Protein AF-V9F5C5-F1 (afdb_monomer_lite)

Foldseek 3Di:
DDWDAAQQQLLVVPPPDDGDTDPDFDPVLADVQQTHDFDQDQDPPGNDGSVCCCCPVCVSVVNPPPVRVVSRDRDGDDDPPPPDDDDPVRVVVVVVVVVVVVVVVVVVVVVVPD

pLDDT: mean 79.67, std 11.21, range [42.25, 92.88]

Organism: NCBI:txid1317065

Secondary structure (DSSP, 8-state):
---EE-HHHHHTTTT-S-PPEES-EEEEEEETTEEEE---PBPTTSS-BHHHHHHHTTGGGTT--HHHHTT---PBPPPPTT-PPPPHHHHHHHHHHHHHHHHHHHHHHHTT--

Structure (mmCIF, N/CA/C/O backbone):
data_AF-V9F5C5-F1
#
_entry.id   AF-V9F5C5-F1
#
loop_
_atom_site.group_PDB
_atom_site.id
_atom_site.type_symbol
_atom_site.label_atom_id
_atom_site.label_alt_id
_atom_site.label_comp_id
_atom_site.label_asym_id
_atom_site.label_entity_id
_atom_site.label_seq_id
_atom_site.pdbx_PDB_ins_code
_atom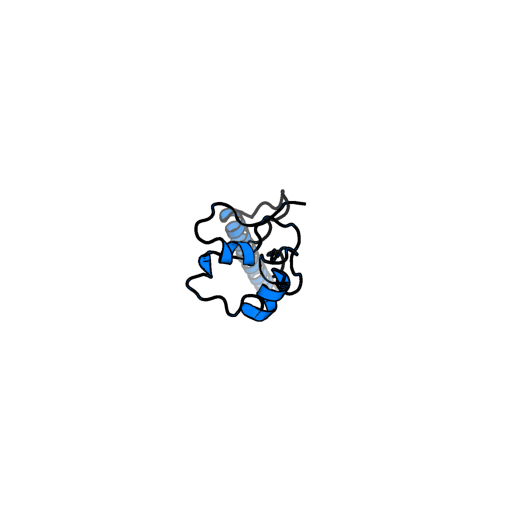_site.Cartn_x
_atom_site.Cartn_y
_atom_site.Cartn_z
_atom_site.occupancy
_atom_site.B_iso_or_equiv
_atom_site.auth_seq_id
_atom_site.auth_comp_id
_atom_site.auth_asym_id
_atom_site.auth_atom_id
_atom_site.pdbx_PDB_model_num
ATOM 1 N N . ARG A 1 1 ? 14.539 -6.227 10.323 1.00 70.06 1 ARG A N 1
ATOM 2 C CA . ARG A 1 1 ? 13.623 -5.885 9.196 1.00 70.06 1 ARG A CA 1
ATOM 3 C C . ARG A 1 1 ? 13.256 -4.401 9.284 1.00 70.06 1 ARG A C 1
ATOM 5 O O . ARG A 1 1 ? 12.873 -3.964 10.359 1.00 70.06 1 ARG A O 1
ATOM 12 N N . ARG A 1 2 ? 13.426 -3.590 8.225 1.00 81.94 2 ARG A N 1
ATOM 13 C CA . ARG A 1 2 ? 13.123 -2.144 8.310 1.00 81.94 2 ARG A CA 1
ATOM 14 C C . ARG A 1 2 ? 11.605 -1.906 8.319 1.00 81.94 2 ARG A C 1
ATOM 16 O O . ARG A 1 2 ? 10.914 -2.457 7.470 1.00 81.94 2 ARG A O 1
ATOM 23 N N . GLN A 1 3 ? 11.122 -1.048 9.215 1.00 88.31 3 GLN A N 1
ATOM 24 C CA . GLN A 1 3 ? 9.718 -0.621 9.259 1.00 88.31 3 GLN A CA 1
ATOM 25 C C . GLN A 1 3 ? 9.408 0.381 8.132 1.00 88.31 3 GLN A C 1
ATOM 27 O O . GLN A 1 3 ? 10.291 1.130 7.685 1.00 88.31 3 GLN A O 1
ATOM 32 N N . ARG A 1 4 ? 8.162 0.392 7.654 1.00 90.06 4 ARG A N 1
ATOM 33 C CA . ARG A 1 4 ? 7.645 1.302 6.620 1.00 90.06 4 ARG A CA 1
ATOM 34 C C . ARG A 1 4 ? 6.232 1.752 6.960 1.00 90.06 4 ARG A C 1
ATOM 36 O O . ARG A 1 4 ? 5.526 1.082 7.702 1.00 90.06 4 ARG A O 1
ATOM 43 N N . SER A 1 5 ? 5.819 2.878 6.394 1.00 90.75 5 SER A N 1
ATOM 44 C CA . SER A 1 5 ? 4.517 3.463 6.692 1.00 90.75 5 SER A CA 1
ATOM 45 C C . SER A 1 5 ? 3.406 2.636 6.059 1.00 90.75 5 SER A C 1
ATOM 47 O O . SER A 1 5 ? 3.443 2.387 4.850 1.00 90.75 5 SER A O 1
ATOM 49 N N . CYS A 1 6 ? 2.403 2.276 6.854 1.00 91.44 6 CYS A N 1
ATOM 50 C CA . CYS A 1 6 ? 1.181 1.655 6.359 1.00 91.44 6 CYS A CA 1
ATOM 51 C C . CYS A 1 6 ? 0.490 2.585 5.350 1.00 91.44 6 CYS A C 1
ATOM 53 O O . CYS A 1 6 ? 0.366 3.789 5.606 1.00 91.44 6 CYS A O 1
ATOM 55 N N . LYS A 1 7 ? 0.044 2.048 4.209 1.00 90.62 7 LYS A N 1
ATOM 56 C CA . LYS A 1 7 ? -0.630 2.837 3.166 1.00 90.62 7 LYS A CA 1
ATOM 57 C C . LYS A 1 7 ? -1.941 3.433 3.653 1.00 90.62 7 LYS A C 1
ATOM 59 O O . LYS A 1 7 ? -2.093 4.651 3.623 1.00 90.62 7 LYS A O 1
ATOM 64 N N . VAL A 1 8 ? -2.805 2.600 4.219 1.00 90.19 8 VAL A N 1
ATOM 65 C CA . VAL A 1 8 ? -4.089 3.016 4.792 1.00 90.19 8 VAL A CA 1
ATOM 66 C C . VAL A 1 8 ? -3.889 4.054 5.898 1.00 90.19 8 VAL A C 1
ATOM 68 O O . VAL A 1 8 ? -4.447 5.144 5.828 1.00 90.19 8 VAL A O 1
ATOM 71 N N . CYS A 1 9 ? -2.998 3.818 6.867 1.00 89.75 9 CYS A N 1
ATOM 72 C CA . CYS A 1 9 ? -2.740 4.820 7.911 1.00 89.75 9 CYS A CA 1
ATOM 73 C C . CYS A 1 9 ? -2.129 6.123 7.374 1.00 89.75 9 CYS A C 1
ATOM 75 O O . CYS A 1 9 ? -2.208 7.146 8.046 1.00 89.75 9 CYS A O 1
ATOM 77 N N . SER A 1 10 ? -1.477 6.099 6.209 1.00 88.19 10 SER A N 1
ATOM 78 C CA . SER A 1 10 ? -0.959 7.311 5.562 1.00 88.19 10 SER A CA 1
ATOM 79 C C . SER A 1 10 ? -2.061 8.099 4.851 1.00 88.19 10 SER A C 1
ATOM 81 O O . SER A 1 10 ? -1.980 9.325 4.797 1.00 88.19 10 SER A O 1
ATOM 83 N N . LEU A 1 11 ? -3.103 7.421 4.359 1.00 86.50 11 LEU A N 1
ATOM 84 C CA . LEU A 1 11 ? -4.306 8.049 3.806 1.00 86.50 11 LEU A CA 1
ATOM 85 C C . LEU A 1 11 ? -5.137 8.713 4.908 1.00 86.50 11 LEU A C 1
ATOM 87 O O . LEU A 1 11 ? -5.391 9.913 4.845 1.00 86.50 11 LEU A O 1
ATOM 91 N N . TYR A 1 12 ? -5.445 7.961 5.967 1.00 82.88 12 TYR A N 1
ATOM 92 C CA . TYR A 1 12 ? -6.284 8.403 7.090 1.00 82.88 12 TYR A CA 1
ATOM 93 C C . TYR A 1 12 ? -5.563 9.288 8.121 1.00 82.88 12 TYR A C 1
ATOM 95 O O . TYR A 1 12 ? -6.148 9.670 9.130 1.00 82.88 12 TYR A O 1
ATOM 103 N N . ARG A 1 13 ? -4.286 9.623 7.901 1.00 82.50 13 ARG A N 1
ATOM 104 C CA . ARG A 1 13 ? -3.451 10.368 8.863 1.00 82.50 13 ARG A CA 1
ATOM 105 C C . ARG A 1 13 ? -3.952 11.790 9.139 1.00 82.50 13 ARG A C 1
ATOM 107 O O . ARG A 1 13 ? -3.587 12.348 10.170 1.00 82.50 13 ARG A O 1
ATOM 114 N N . GLY A 1 14 ? -4.717 12.384 8.217 1.00 78.06 14 GLY A N 1
ATOM 115 C CA . GLY A 1 14 ? -5.137 13.787 8.291 1.00 78.06 14 GLY A CA 1
ATOM 116 C C . GLY A 1 14 ? -3.955 14.720 8.592 1.00 78.06 14 GLY A C 1
ATOM 117 O O . GLY A 1 14 ? -2.883 14.584 7.994 1.00 78.06 14 GLY A O 1
ATOM 118 N N . GLU A 1 15 ? -4.139 15.603 9.576 1.00 75.50 15 GLU A N 1
ATOM 119 C CA . GLU A 1 15 ? -3.131 16.551 10.081 1.00 75.50 15 GLU A CA 1
ATOM 120 C C . GLU A 1 15 ? -2.120 15.959 11.071 1.00 75.50 15 GLU A C 1
ATOM 122 O O . GLU A 1 15 ? -1.149 16.628 11.436 1.00 75.50 15 GLU A O 1
ATOM 127 N N . GLN A 1 16 ? -2.301 14.713 11.528 1.00 76.06 16 GLN A N 1
ATOM 128 C CA . GLN A 1 16 ? -1.352 14.127 12.480 1.00 76.06 16 GLN A CA 1
ATOM 129 C C . GLN A 1 16 ? 0.059 14.104 11.891 1.00 76.06 16 GLN A C 1
ATOM 131 O O . GLN A 1 16 ? 0.205 14.197 10.689 1.00 76.06 16 GLN A O 1
ATOM 136 N N . LYS A 1 17 ? 1.133 13.978 12.683 1.00 71.94 17 LYS A N 1
ATOM 137 C CA . LYS A 1 17 ? 2.515 14.020 12.146 1.00 71.94 17 LYS A CA 1
ATOM 138 C C . LYS A 1 17 ? 3.113 12.661 11.780 1.00 71.94 17 LYS A C 1
ATOM 140 O O . LYS A 1 17 ? 4.084 12.625 11.023 1.00 71.94 17 LYS A O 1
ATOM 145 N N . LYS A 1 18 ? 2.554 11.522 12.204 1.00 78.44 18 LYS A N 1
ATOM 146 C CA . LYS A 1 18 ? 3.126 10.192 11.890 1.00 78.44 18 LYS A CA 1
ATOM 147 C C . LYS A 1 18 ? 2.050 9.160 11.545 1.00 78.44 18 LYS A C 1
ATOM 149 O O . LYS A 1 18 ? 1.051 9.073 12.242 1.00 78.44 18 LYS A O 1
ATOM 154 N N . SER A 1 19 ? 2.242 8.420 10.452 1.00 85.56 19 SER A N 1
ATOM 155 C CA . SER A 1 19 ? 1.450 7.220 10.160 1.00 85.56 19 SER A CA 1
ATOM 156 C C . SER A 1 19 ? 2.026 6.019 10.905 1.00 85.56 19 SER A C 1
ATOM 158 O O . SER A 1 19 ? 3.184 6.028 11.334 1.00 85.56 19 SER A O 1
ATOM 160 N N . TYR A 1 20 ? 1.212 4.977 11.065 1.00 88.88 20 TYR A N 1
ATOM 161 C CA . TYR A 1 20 ? 1.658 3.736 11.683 1.00 88.88 20 TYR A CA 1
ATOM 162 C C . TYR A 1 20 ? 2.757 3.072 10.847 1.00 88.88 20 TYR A C 1
ATOM 164 O O . TYR A 1 20 ? 2.652 2.970 9.622 1.00 88.88 20 TYR A O 1
ATOM 172 N N . GLN A 1 21 ? 3.800 2.605 11.526 1.00 91.38 21 GLN A N 1
ATOM 173 C CA . GLN A 1 21 ? 4.945 1.932 10.925 1.00 91.38 21 GLN A CA 1
ATOM 174 C C . GLN A 1 21 ? 4.783 0.419 11.101 1.00 91.38 21 GLN A C 1
ATOM 176 O O . GLN A 1 21 ? 4.530 -0.054 12.202 1.00 91.38 21 GLN A O 1
ATOM 181 N N . THR A 1 22 ? 4.919 -0.334 10.015 1.00 92.19 22 THR A N 1
ATOM 182 C CA . THR A 1 22 ? 4.726 -1.786 9.963 1.00 92.19 22 THR A CA 1
ATOM 183 C C . THR A 1 22 ? 5.853 -2.457 9.183 1.00 92.19 22 THR A C 1
ATOM 185 O O . THR A 1 22 ? 6.496 -1.845 8.323 1.00 92.19 22 THR A O 1
ATOM 188 N N . THR A 1 23 ? 6.085 -3.739 9.465 1.00 92.25 23 THR A N 1
ATOM 189 C CA . THR A 1 23 ? 6.881 -4.600 8.583 1.00 92.25 23 THR A CA 1
ATOM 190 C C . THR A 1 23 ? 6.024 -5.487 7.694 1.00 92.25 23 THR A C 1
ATOM 192 O O . THR A 1 23 ? 6.535 -5.974 6.690 1.00 92.25 23 THR A O 1
ATOM 195 N N . TYR A 1 24 ? 4.750 -5.685 8.039 1.00 92.31 24 TYR A N 1
ATOM 196 C CA . TYR A 1 24 ? 3.806 -6.483 7.265 1.00 92.31 24 TYR A CA 1
ATOM 197 C C . TYR A 1 24 ? 3.500 -5.810 5.924 1.00 92.31 24 TYR A C 1
ATOM 199 O O . TYR A 1 24 ? 3.427 -4.581 5.828 1.00 92.31 24 TYR A O 1
ATOM 207 N N . TYR A 1 25 ? 3.376 -6.628 4.885 1.00 92.31 25 TYR A N 1
ATOM 208 C CA . TYR A 1 25 ? 3.035 -6.203 3.536 1.00 92.31 25 TYR A CA 1
ATOM 209 C C . TYR A 1 25 ? 2.113 -7.243 2.896 1.00 92.31 25 TYR A C 1
ATOM 211 O O . TYR A 1 25 ? 2.149 -8.403 3.297 1.00 92.31 25 TYR A O 1
ATOM 219 N N . CYS A 1 26 ? 1.290 -6.818 1.942 1.00 91.06 26 CYS A N 1
ATOM 220 C CA . CYS A 1 26 ? 0.484 -7.712 1.112 1.00 91.06 26 CYS A CA 1
ATOM 221 C C . CYS A 1 26 ? 1.321 -8.167 -0.085 1.00 91.06 26 CYS A C 1
ATOM 223 O O . CYS A 1 26 ? 1.896 -7.319 -0.773 1.00 91.06 26 CYS A O 1
ATOM 225 N N . GLU A 1 27 ? 1.428 -9.474 -0.311 1.00 90.19 27 GLU A N 1
ATOM 226 C CA . GLU A 1 27 ? 2.227 -10.027 -1.411 1.00 90.19 27 GLU A CA 1
ATOM 227 C C . GLU A 1 27 ? 1.538 -9.789 -2.758 1.00 90.19 27 GLU A C 1
ATOM 229 O O . GLU A 1 27 ? 2.186 -9.291 -3.675 1.00 90.19 27 GLU A O 1
ATOM 234 N N . ASP A 1 28 ? 0.218 -9.971 -2.819 1.00 89.94 28 ASP A N 1
ATOM 235 C CA . ASP A 1 28 ? -0.588 -9.802 -4.038 1.00 89.94 28 ASP A CA 1
ATOM 236 C C . ASP A 1 28 ? -0.616 -8.352 -4.541 1.00 89.94 28 ASP A C 1
ATOM 238 O O . ASP A 1 28 ? -0.589 -8.084 -5.738 1.00 89.94 28 ASP A O 1
ATOM 242 N N . CYS A 1 29 ? -0.620 -7.382 -3.620 1.00 89.00 29 CYS A N 1
ATOM 243 C CA . CYS A 1 29 ? -0.571 -5.955 -3.956 1.00 89.00 29 CYS A CA 1
ATOM 244 C C . CYS A 1 29 ? 0.859 -5.426 -4.147 1.00 89.00 29 CYS A C 1
ATOM 246 O O . CYS A 1 29 ? 1.054 -4.232 -4.396 1.00 89.00 29 CYS A O 1
ATOM 248 N N . SER A 1 30 ? 1.882 -6.258 -3.944 1.00 88.88 30 SER A N 1
ATOM 249 C CA . SER A 1 30 ? 3.275 -5.859 -4.137 1.00 88.88 30 SER A CA 1
ATOM 250 C C . SER A 1 30 ? 3.697 -6.071 -5.589 1.00 88.88 30 SER A C 1
ATOM 252 O O . SER A 1 30 ? 3.393 -7.082 -6.204 1.00 88.88 30 SER A O 1
ATOM 254 N N . GLN A 1 31 ? 4.452 -5.121 -6.139 1.00 86.25 31 GLN A N 1
ATOM 255 C CA . GLN A 1 31 ? 4.915 -5.162 -7.528 1.00 86.25 31 GLN A CA 1
ATOM 256 C C . GLN A 1 31 ? 6.440 -5.298 -7.556 1.00 86.25 31 GLN A C 1
ATOM 258 O O . GLN A 1 31 ? 7.174 -4.311 -7.418 1.00 86.25 31 GLN A O 1
ATOM 263 N N . GLY A 1 32 ? 6.926 -6.535 -7.691 1.00 84.19 32 GLY A N 1
ATOM 264 C CA . GLY A 1 32 ? 8.354 -6.866 -7.637 1.00 84.19 32 GLY A CA 1
ATOM 265 C C . GLY A 1 32 ? 9.006 -6.382 -6.336 1.00 84.19 32 GLY A C 1
ATOM 266 O O . GLY A 1 32 ? 8.580 -6.725 -5.235 1.00 84.19 32 GLY A O 1
ATOM 267 N N . ASP A 1 33 ? 10.010 -5.510 -6.446 1.00 82.38 33 ASP A N 1
ATOM 268 C CA . ASP A 1 33 ? 10.702 -4.917 -5.289 1.00 82.38 33 ASP A CA 1
ATOM 269 C C . ASP A 1 33 ? 9.885 -3.838 -4.551 1.00 82.38 33 ASP A C 1
ATOM 271 O O . ASP A 1 33 ? 10.316 -3.315 -3.512 1.00 82.38 33 ASP A O 1
ATOM 275 N N . ALA A 1 34 ? 8.740 -3.426 -5.097 1.00 85.81 34 ALA A N 1
ATOM 276 C CA . ALA A 1 34 ? 7.885 -2.397 -4.524 1.00 85.81 34 ALA A CA 1
ATOM 277 C C . ALA A 1 34 ? 6.813 -3.037 -3.632 1.00 85.81 34 ALA A C 1
ATOM 279 O O . ALA A 1 34 ? 5.755 -3.456 -4.093 1.00 85.81 34 ALA A O 1
ATOM 280 N N . LYS A 1 35 ? 7.101 -3.102 -2.328 1.00 90.75 35 LYS A N 1
ATOM 281 C CA . LYS A 1 35 ? 6.225 -3.766 -1.355 1.00 90.75 35 LYS A CA 1
ATOM 282 C C . LYS A 1 35 ? 5.072 -2.871 -0.887 1.00 90.75 35 LYS A C 1
ATOM 284 O O . LYS A 1 35 ? 5.296 -1.709 -0.520 1.00 90.75 35 LYS A O 1
ATOM 289 N N . CYS A 1 36 ? 3.861 -3.424 -0.835 1.00 91.38 36 CYS A N 1
ATOM 290 C CA . CYS A 1 36 ? 2.671 -2.756 -0.308 1.00 91.38 36 CYS A CA 1
ATOM 291 C C . CYS A 1 36 ? 2.532 -2.978 1.204 1.00 91.38 36 CYS A C 1
ATOM 293 O O . CYS A 1 36 ? 2.025 -4.000 1.655 1.00 91.38 36 CYS A O 1
ATOM 295 N N . PHE A 1 37 ? 3.015 -2.025 2.008 1.00 92.69 37 PHE A N 1
ATOM 296 C CA . PHE A 1 37 ? 3.007 -2.136 3.470 1.00 92.69 37 PHE A CA 1
ATOM 297 C C . PHE A 1 37 ? 1.639 -1.801 4.070 1.00 92.69 37 PHE A C 1
ATOM 299 O O . PHE A 1 37 ? 1.169 -0.664 3.959 1.00 92.69 37 PHE A O 1
ATOM 306 N N . LEU A 1 38 ? 1.060 -2.768 4.781 1.00 92.88 38 LEU A N 1
ATOM 307 C CA . LEU A 1 38 ? -0.236 -2.684 5.455 1.00 92.88 38 LEU A CA 1
ATOM 308 C C . LEU A 1 38 ? -0.073 -3.200 6.886 1.00 92.88 38 LEU A C 1
ATOM 310 O O . LEU A 1 38 ? 0.692 -4.131 7.135 1.00 92.88 38 LEU A O 1
ATOM 314 N N . CYS A 1 39 ? -0.701 -2.548 7.863 1.00 91.94 39 CYS A N 1
ATOM 315 C CA . CYS A 1 39 ? -0.625 -3.002 9.250 1.00 91.94 39 CYS A CA 1
ATOM 316 C C . CYS A 1 39 ? -1.828 -3.887 9.605 1.00 91.94 39 CYS A C 1
ATOM 318 O O . CYS A 1 39 ? -2.941 -3.600 9.177 1.00 91.94 39 CYS A O 1
ATOM 320 N N . PRO A 1 40 ? -1.652 -4.912 10.453 1.00 87.94 40 PRO A N 1
ATOM 321 C CA . PRO A 1 40 ? -2.762 -5.735 10.939 1.00 87.94 40 PRO A CA 1
ATOM 322 C C . PRO A 1 40 ? -3.594 -5.023 12.022 1.00 87.94 40 PRO A C 1
ATOM 324 O O . PRO A 1 40 ? -4.392 -5.640 12.717 1.00 87.94 40 PRO A O 1
ATOM 327 N N . LYS A 1 41 ? -3.379 -3.719 12.235 1.00 85.06 41 LYS A N 1
ATOM 328 C CA . LYS A 1 41 ? -4.041 -2.967 13.299 1.00 85.06 41 LYS A CA 1
ATOM 329 C C . LYS A 1 41 ? -5.501 -2.731 12.903 1.00 85.06 41 LYS A C 1
ATOM 331 O O . LYS A 1 41 ? -5.749 -2.097 11.876 1.00 85.06 41 LYS A O 1
ATOM 336 N N . ALA A 1 42 ? -6.426 -3.197 13.741 1.00 84.81 42 ALA A N 1
ATOM 337 C CA . ALA A 1 42 ? -7.832 -2.816 13.662 1.00 84.81 42 ALA A CA 1
ATOM 338 C C . ALA A 1 42 ? -7.970 -1.295 13.817 1.00 84.81 42 ALA A C 1
ATOM 340 O O . ALA A 1 42 ? -7.285 -0.671 14.645 1.00 84.81 42 ALA A O 1
ATOM 341 N N . ARG A 1 43 ? -8.813 -0.679 12.990 1.00 78.31 43 ARG A N 1
ATOM 342 C CA . ARG A 1 43 ? -9.077 0.757 13.085 1.00 78.31 43 ARG A CA 1
ATOM 343 C C . ARG A 1 43 ? -9.956 1.054 14.301 1.00 78.31 43 ARG A C 1
ATOM 345 O O . ARG A 1 43 ? -10.833 0.288 14.664 1.00 78.31 43 ARG A O 1
ATOM 352 N N . ARG A 1 44 ? -9.716 2.190 14.964 1.00 71.31 44 ARG A N 1
ATOM 353 C CA . ARG A 1 44 ? -10.548 2.609 16.104 1.00 71.31 44 ARG A CA 1
ATOM 354 C C . ARG A 1 44 ? -11.996 2.792 15.638 1.00 71.31 44 ARG A C 1
ATOM 356 O O . ARG A 1 44 ? -12.223 3.598 14.742 1.00 71.31 44 ARG A O 1
ATOM 363 N N . GLY A 1 45 ? -12.924 2.069 16.262 1.00 73.62 45 GLY A N 1
ATOM 364 C CA . GLY A 1 45 ? -14.357 2.125 15.956 1.00 73.62 45 GLY A CA 1
ATOM 365 C C . GLY A 1 45 ? -14.842 1.121 14.906 1.00 73.62 45 GLY A C 1
ATOM 366 O O . GLY A 1 45 ? -16.014 1.167 14.559 1.00 73.62 45 GLY A O 1
ATOM 367 N N . THR A 1 46 ? -13.981 0.229 14.403 1.00 76.94 46 THR A N 1
ATOM 368 C CA . THR A 1 46 ? -14.373 -0.845 13.476 1.00 76.94 46 THR A CA 1
ATOM 369 C C . THR A 1 46 ? -13.526 -2.094 13.704 1.00 76.94 46 THR A C 1
ATOM 371 O O . THR A 1 46 ? -12.331 -1.969 13.970 1.00 76.94 46 THR A O 1
ATOM 374 N N . ASP A 1 47 ? -14.064 -3.277 13.428 1.00 82.81 47 ASP A N 1
ATOM 375 C CA . ASP A 1 47 ? -13.281 -4.525 13.465 1.00 82.81 47 ASP A CA 1
ATOM 376 C C . ASP A 1 47 ? -12.445 -4.753 12.192 1.00 82.81 47 ASP A C 1
ATOM 378 O O . ASP A 1 47 ? -11.748 -5.756 12.052 1.00 82.81 47 ASP A O 1
ATOM 382 N N . THR A 1 48 ? -12.463 -3.788 11.266 1.00 88.38 48 THR A N 1
ATOM 383 C CA . THR A 1 48 ? -11.698 -3.857 10.020 1.00 88.38 48 THR A CA 1
ATOM 384 C C . THR A 1 48 ? -10.228 -3.497 10.230 1.00 88.38 48 THR A C 1
ATOM 386 O O . THR A 1 48 ? -9.850 -2.522 10.897 1.00 88.38 48 THR A O 1
ATOM 389 N N . THR A 1 49 ? -9.363 -4.304 9.631 1.00 91.94 49 THR A N 1
ATOM 390 C CA . THR A 1 49 ? -7.919 -4.086 9.579 1.00 91.94 49 THR A CA 1
ATOM 391 C C . THR A 1 49 ? -7.548 -3.207 8.389 1.00 91.94 49 THR A C 1
ATOM 393 O O . THR A 1 49 ? -8.280 -3.095 7.407 1.00 91.94 49 THR A O 1
ATOM 396 N N . CYS A 1 50 ? -6.349 -2.620 8.418 1.00 91.81 50 CYS A N 1
ATOM 397 C CA . CYS A 1 50 ? -5.840 -1.903 7.246 1.00 91.81 50 CYS A CA 1
ATOM 398 C C . CYS A 1 50 ? -5.587 -2.819 6.034 1.00 91.81 50 CYS A C 1
ATOM 400 O O . CYS A 1 50 ? -5.363 -2.297 4.949 1.00 91.81 50 CYS A O 1
ATOM 402 N N . PHE A 1 51 ? -5.582 -4.146 6.205 1.00 91.56 51 PHE A N 1
ATOM 403 C CA . PHE A 1 51 ? -5.587 -5.078 5.078 1.00 91.56 51 PHE A CA 1
ATOM 404 C C . PHE A 1 51 ? -6.953 -5.084 4.393 1.00 91.56 51 PHE A C 1
ATOM 406 O O . PHE A 1 51 ? -7.017 -4.770 3.212 1.00 91.56 51 PHE A O 1
ATOM 413 N N . GLN A 1 52 ? -8.029 -5.337 5.140 1.00 91.62 52 GLN A N 1
ATOM 414 C CA . GLN A 1 52 ? -9.399 -5.340 4.606 1.00 91.62 52 GLN A CA 1
ATOM 415 C C . GLN A 1 52 ? -9.740 -4.012 3.935 1.00 91.62 52 GLN A C 1
ATOM 417 O O . GLN A 1 52 ? -10.020 -3.989 2.751 1.00 91.62 52 GLN A O 1
ATOM 422 N N . VAL A 1 53 ? -9.526 -2.887 4.622 1.00 91.06 53 VAL A N 1
ATOM 423 C CA . VAL A 1 53 ? -9.761 -1.548 4.048 1.00 91.06 53 VAL A CA 1
ATOM 424 C C . VAL A 1 53 ? -9.002 -1.329 2.731 1.00 91.06 53 VAL A C 1
ATOM 426 O O . VAL A 1 53 ? -9.492 -0.655 1.835 1.00 91.06 53 VAL A O 1
ATOM 429 N N . TRP A 1 54 ? -7.787 -1.867 2.591 1.00 90.75 54 TRP A N 1
ATOM 430 C CA . TRP A 1 54 ? -7.021 -1.723 1.350 1.00 90.75 54 TRP A CA 1
ATOM 431 C C . TRP A 1 54 ? -7.611 -2.525 0.183 1.00 90.75 54 TRP A C 1
ATOM 433 O O . TRP A 1 54 ? -7.551 -2.068 -0.958 1.00 90.75 54 TRP A O 1
ATOM 443 N N . HIS A 1 55 ? -8.148 -3.710 0.457 1.00 90.81 55 HIS A N 1
ATOM 444 C CA . HIS A 1 55 ? -8.734 -4.581 -0.558 1.00 90.81 55 HIS A CA 1
ATOM 445 C C . HIS A 1 55 ? -10.179 -4.191 -0.877 1.00 90.81 55 HIS A C 1
ATOM 447 O O . HIS A 1 55 ? -10.508 -4.052 -2.050 1.00 90.81 55 HIS A O 1
ATOM 453 N N . ASP A 1 56 ? -10.984 -3.947 0.153 1.00 90.12 56 ASP A N 1
ATOM 454 C CA . ASP A 1 56 ? -12.425 -3.730 0.053 1.00 90.12 56 ASP A CA 1
ATOM 455 C C . ASP A 1 56 ? -12.748 -2.293 -0.393 1.00 90.12 56 ASP A C 1
ATOM 457 O O . ASP A 1 56 ? -13.477 -2.100 -1.361 1.00 90.12 56 ASP A O 1
ATOM 461 N N . ASP A 1 57 ? -12.159 -1.274 0.250 1.00 87.81 57 ASP A N 1
ATOM 462 C CA . ASP A 1 57 ? -12.497 0.131 -0.044 1.00 87.81 57 ASP A CA 1
ATOM 463 C C . ASP A 1 57 ? -11.670 0.697 -1.207 1.00 87.81 57 ASP A C 1
ATOM 465 O O . ASP A 1 57 ? -12.139 1.535 -1.978 1.00 87.81 57 ASP A O 1
ATOM 469 N N . PHE A 1 58 ? -10.398 0.288 -1.299 1.00 84.88 58 PHE A N 1
ATOM 470 C CA . PHE A 1 58 ? -9.440 0.847 -2.260 1.00 84.88 58 PHE A CA 1
ATOM 471 C C . PHE A 1 58 ? -9.181 -0.048 -3.478 1.00 84.88 58 PHE A C 1
ATOM 473 O O . PHE A 1 58 ? -8.335 0.312 -4.301 1.00 84.88 58 PHE A O 1
ATOM 480 N N . GLU A 1 59 ? -9.859 -1.196 -3.598 1.00 87.69 59 GLU A N 1
ATOM 481 C CA . GLU A 1 59 ? -9.688 -2.165 -4.695 1.00 87.69 59 GLU A CA 1
ATOM 482 C C . GLU A 1 59 ? -8.206 -2.467 -4.971 1.00 87.69 59 GLU A C 1
ATOM 484 O O . GLU A 1 59 ? -7.683 -2.263 -6.069 1.00 87.69 59 GLU A O 1
ATOM 489 N N . CYS A 1 60 ? -7.467 -2.853 -3.928 1.00 85.81 60 CYS A N 1
ATOM 490 C CA . CYS A 1 60 ? -6.022 -3.111 -3.998 1.00 85.81 60 CYS A CA 1
ATOM 491 C C . CYS A 1 60 ? -5.171 -1.895 -4.429 1.00 85.81 60 CYS A C 1
ATOM 493 O O . CYS A 1 60 ? -3.999 -2.041 -4.786 1.00 85.81 60 CYS A O 1
ATOM 495 N N . GLY A 1 61 ? -5.730 -0.688 -4.359 1.00 79.94 61 GLY A N 1
ATOM 496 C CA . GLY A 1 61 ? -5.114 0.565 -4.780 1.00 79.94 61 GLY A CA 1
ATOM 497 C C . GLY A 1 61 ? -5.593 1.099 -6.134 1.00 79.94 61 GLY A C 1
ATOM 498 O O . GLY A 1 61 ? -5.094 2.148 -6.547 1.00 79.94 61 GLY A O 1
ATOM 499 N N . ALA A 1 62 ? -6.531 0.425 -6.809 1.00 80.88 62 ALA A N 1
ATOM 500 C CA . ALA A 1 62 ? -7.085 0.860 -8.092 1.00 80.88 62 ALA A CA 1
ATOM 501 C C . ALA A 1 62 ? -8.043 2.055 -7.953 1.00 80.88 62 ALA A C 1
ATOM 503 O O . ALA A 1 62 ? -7.990 2.977 -8.767 1.00 80.88 62 ALA A O 1
ATOM 504 N N . SER A 1 63 ? -8.850 2.100 -6.889 1.00 80.56 63 SER A N 1
ATOM 505 C CA . SER A 1 63 ? -9.868 3.141 -6.676 1.00 80.56 63 SER A CA 1
ATOM 506 C C . SER A 1 63 ? -9.367 4.338 -5.848 1.00 80.56 63 SER A C 1
ATOM 508 O O . SER A 1 63 ? -10.146 5.169 -5.372 1.00 80.56 63 SER A O 1
ATOM 510 N N . ILE A 1 64 ? -8.044 4.490 -5.673 1.00 80.56 64 ILE A N 1
ATOM 511 C CA . ILE A 1 64 ? -7.487 5.631 -4.933 1.00 80.56 64 ILE A CA 1
ATOM 512 C C . ILE A 1 64 ? -7.695 6.913 -5.737 1.00 80.56 64 ILE A C 1
ATOM 514 O O . ILE A 1 64 ? -7.026 7.157 -6.741 1.00 80.56 64 ILE A O 1
ATOM 518 N N . SER A 1 65 ? -8.560 7.787 -5.222 1.00 75.62 65 SER A N 1
ATOM 519 C CA . SER A 1 65 ? -8.784 9.117 -5.787 1.00 75.62 65 SER A CA 1
ATOM 520 C C . SER A 1 65 ? -7.463 9.867 -6.023 1.00 75.62 65 SER A C 1
ATOM 522 O O . SER A 1 65 ? -6.579 9.919 -5.156 1.00 75.62 65 SER A O 1
ATOM 524 N N . SER A 1 66 ? -7.332 10.488 -7.197 1.00 71.44 66 SER A N 1
ATOM 525 C CA . SER A 1 66 ? -6.123 11.178 -7.677 1.00 71.44 66 SER A CA 1
ATOM 526 C C . SER A 1 66 ? -5.596 12.243 -6.702 1.00 71.44 66 SER A C 1
ATOM 528 O O . SER A 1 66 ? -4.383 12.447 -6.586 1.00 71.44 66 SER A O 1
ATOM 530 N N . HIS A 1 67 ? -6.486 12.863 -5.922 1.00 69.62 67 HIS A N 1
ATOM 531 C CA . HIS A 1 67 ? -6.151 13.838 -4.880 1.00 69.62 67 HIS A CA 1
ATOM 532 C C . HIS A 1 67 ? -5.375 13.219 -3.698 1.00 69.62 67 HIS A C 1
ATOM 534 O O . HIS A 1 67 ? -4.566 13.894 -3.057 1.00 69.62 67 HIS A O 1
ATOM 540 N N . LEU A 1 68 ? -5.574 11.925 -3.425 1.00 69.81 68 LEU A N 1
ATOM 541 C CA . LEU A 1 68 ? -4.910 11.166 -2.359 1.00 69.81 68 LEU A CA 1
ATOM 542 C C . LEU A 1 68 ? -3.745 10.302 -2.871 1.00 69.81 68 LEU A C 1
ATOM 544 O O . LEU A 1 68 ? -2.826 10.000 -2.101 1.00 69.81 68 LEU A O 1
ATOM 548 N N . GLY A 1 69 ? -3.728 9.967 -4.166 1.00 65.19 69 GLY A N 1
ATOM 549 C CA . GLY A 1 69 ? -2.731 9.089 -4.795 1.00 65.19 69 GLY A CA 1
ATOM 550 C C . GLY A 1 69 ?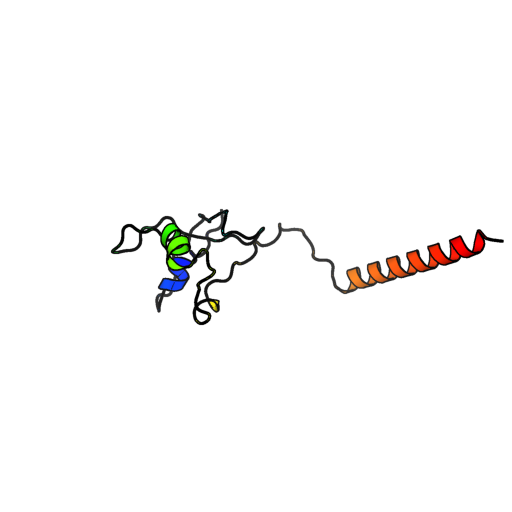 -1.275 9.523 -4.583 1.00 65.19 69 GLY A C 1
ATOM 551 O O . GLY A 1 69 ? -0.400 8.686 -4.366 1.00 65.19 69 GLY A O 1
ATOM 552 N N . LYS A 1 70 ? -1.001 10.835 -4.493 1.00 70.12 70 LYS A N 1
ATOM 553 C CA . LYS A 1 70 ? 0.354 11.360 -4.209 1.00 70.12 70 LYS A CA 1
ATOM 554 C C . LYS A 1 70 ? 0.920 10.895 -2.858 1.00 70.12 70 LYS A C 1
ATOM 556 O O . LYS A 1 70 ? 2.138 10.812 -2.701 1.00 70.12 70 LYS A O 1
ATOM 561 N N . ARG A 1 71 ? 0.068 10.577 -1.872 1.00 68.69 71 ARG A N 1
ATOM 562 C CA . ARG A 1 71 ? 0.511 10.057 -0.561 1.00 68.69 71 ARG A CA 1
ATOM 563 C C . ARG A 1 71 ? 0.815 8.561 -0.593 1.00 68.69 71 ARG A C 1
ATOM 565 O O . ARG A 1 71 ? 1.538 8.067 0.275 1.00 68.69 71 ARG A O 1
ATOM 572 N N . VAL A 1 72 ? 0.301 7.834 -1.581 1.00 72.88 72 VAL A N 1
ATOM 573 C CA . VAL A 1 72 ? 0.360 6.372 -1.641 1.00 72.88 72 VAL A CA 1
ATOM 574 C C . VAL A 1 72 ? 1.182 5.936 -2.843 1.00 72.88 72 VAL A C 1
ATOM 576 O O . VAL A 1 72 ? 0.689 5.428 -3.834 1.00 72.88 72 VAL A O 1
ATOM 579 N N . VAL A 1 73 ? 2.498 6.109 -2.721 1.00 73.31 73 VAL A N 1
ATOM 580 C CA . VAL A 1 73 ? 3.449 5.646 -3.744 1.00 73.31 73 VAL A CA 1
ATOM 581 C C . VAL A 1 73 ? 4.136 4.371 -3.276 1.00 73.31 73 VAL A C 1
ATOM 583 O O . VAL A 1 73 ? 4.780 4.369 -2.218 1.00 73.31 73 VAL A O 1
ATOM 586 N N . LEU A 1 74 ? 4.019 3.277 -4.032 1.00 76.19 74 LEU A N 1
ATOM 587 C CA . LEU A 1 74 ? 4.824 2.074 -3.813 1.00 76.19 74 LEU A CA 1
ATOM 588 C C . LEU A 1 74 ? 6.294 2.410 -4.091 1.00 76.19 74 LEU A C 1
ATOM 590 O O . LEU A 1 74 ? 6.715 2.633 -5.223 1.00 76.19 74 LEU A O 1
ATOM 594 N N . ARG A 1 75 ? 7.091 2.508 -3.024 1.00 69.88 75 ARG A N 1
ATOM 595 C CA . ARG A 1 75 ? 8.522 2.785 -3.147 1.00 6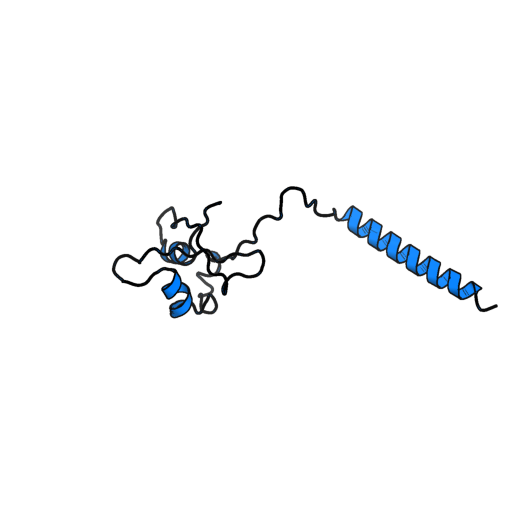9.88 75 ARG A CA 1
ATOM 596 C C . ARG A 1 75 ? 9.243 1.464 -3.356 1.00 69.88 75 ARG A C 1
ATOM 598 O O . ARG A 1 75 ? 9.152 0.583 -2.502 1.00 69.88 75 ARG A O 1
ATOM 605 N N . ARG A 1 76 ? 9.995 1.360 -4.451 1.00 71.12 76 ARG A N 1
ATOM 606 C CA . ARG A 1 76 ? 10.903 0.232 -4.682 1.00 71.12 76 ARG A CA 1
ATOM 607 C C . ARG A 1 76 ? 11.887 0.123 -3.521 1.00 71.12 76 ARG A C 1
ATOM 609 O O . ARG A 1 76 ? 12.403 1.138 -3.034 1.00 71.12 76 ARG A O 1
ATOM 616 N N . ALA A 1 77 ? 12.143 -1.101 -3.069 1.00 67.81 77 ALA A N 1
ATOM 617 C CA . ALA A 1 77 ? 13.256 -1.355 -2.175 1.00 67.81 77 ALA A CA 1
ATOM 618 C C . ALA A 1 77 ? 14.549 -0.819 -2.813 1.00 67.81 77 ALA A C 1
ATOM 620 O O . ALA A 1 77 ? 14.727 -0.836 -4.033 1.00 67.81 77 ALA A O 1
ATOM 621 N N . ARG A 1 78 ? 15.460 -0.298 -1.984 1.00 64.19 78 ARG A N 1
ATOM 622 C CA . ARG A 1 78 ? 16.813 -0.023 -2.470 1.00 64.19 78 ARG A CA 1
ATOM 623 C C . ARG A 1 78 ? 17.408 -1.359 -2.909 1.00 64.19 78 ARG A C 1
ATOM 625 O O . ARG A 1 78 ? 17.340 -2.312 -2.133 1.00 64.19 78 ARG A O 1
ATOM 632 N N . LYS A 1 79 ? 17.992 -1.398 -4.111 1.00 62.50 79 LYS A N 1
ATOM 633 C CA . LYS A 1 79 ? 18.816 -2.530 -4.554 1.00 62.50 79 LYS A CA 1
ATOM 634 C C . LYS A 1 79 ? 19.876 -2.823 -3.487 1.00 62.50 79 LYS A C 1
ATOM 636 O O . LYS A 1 79 ? 20.286 -1.901 -2.771 1.00 62.50 79 LYS A O 1
ATOM 641 N N . ALA A 1 80 ? 20.278 -4.089 -3.373 1.00 60.09 80 ALA A N 1
ATOM 642 C CA . ALA A 1 80 ? 21.337 -4.508 -2.462 1.00 60.09 80 ALA A CA 1
ATOM 643 C C . ALA A 1 80 ? 22.547 -3.563 -2.570 1.00 60.09 80 ALA A C 1
ATOM 645 O O . ALA A 1 80 ? 22.893 -3.098 -3.663 1.00 60.09 80 ALA A O 1
ATOM 646 N N . ALA A 1 81 ? 23.144 -3.226 -1.424 1.00 53.69 81 ALA A N 1
ATOM 647 C CA . ALA A 1 81 ? 24.343 -2.400 -1.392 1.00 53.69 81 ALA A CA 1
ATOM 648 C C . ALA A 1 81 ? 25.425 -3.073 -2.255 1.00 53.69 81 ALA A C 1
ATOM 650 O O . ALA A 1 81 ? 25.691 -4.255 -2.074 1.00 53.69 81 ALA A O 1
ATOM 651 N N . GLY A 1 82 ? 25.986 -2.338 -3.220 1.00 57.25 82 GLY A N 1
ATOM 652 C CA . GLY A 1 82 ? 27.028 -2.844 -4.123 1.00 57.25 82 GLY A CA 1
ATOM 653 C C . GLY A 1 82 ? 26.631 -2.963 -5.597 1.00 57.25 82 GLY A C 1
ATOM 654 O O . GLY A 1 82 ? 27.518 -3.020 -6.442 1.00 57.25 82 GLY A O 1
ATOM 655 N N . VAL A 1 83 ? 25.340 -2.903 -5.956 1.00 59.91 83 VAL A N 1
ATOM 656 C CA . VA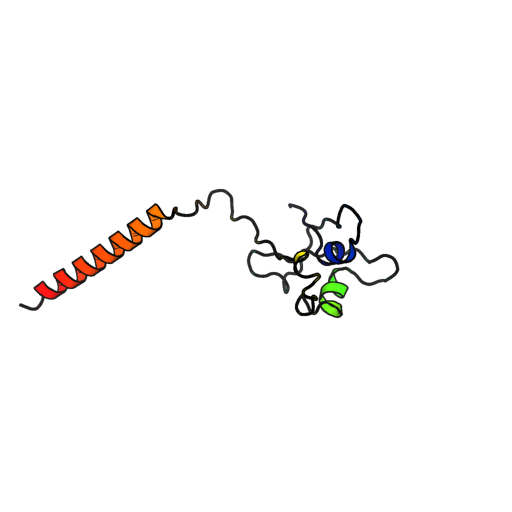L A 1 83 ? 24.946 -2.838 -7.379 1.00 59.91 83 VAL A CA 1
ATOM 657 C C . VAL A 1 83 ? 25.181 -1.418 -7.900 1.00 59.91 83 VAL A C 1
ATOM 659 O O . VAL A 1 83 ? 24.278 -0.573 -7.907 1.00 59.91 83 VAL A O 1
ATOM 662 N N . ARG A 1 84 ? 26.427 -1.137 -8.296 1.00 73.06 84 ARG A N 1
ATOM 663 C CA . ARG A 1 84 ? 26.814 0.101 -8.977 1.00 73.06 84 ARG A CA 1
ATOM 664 C C . ARG A 1 84 ? 25.984 0.217 -10.255 1.00 73.06 84 ARG A C 1
ATOM 666 O O . ARG A 1 84 ? 26.049 -0.644 -11.127 1.00 73.06 84 ARG A O 1
ATOM 673 N N . LYS A 1 85 ? 25.186 1.281 -10.376 1.00 70.38 85 LYS A N 1
ATOM 674 C CA . LYS A 1 85 ? 24.567 1.604 -11.665 1.00 70.38 85 LYS A CA 1
ATOM 675 C C . LYS A 1 85 ? 25.675 2.042 -12.617 1.00 70.38 85 LYS A C 1
ATOM 677 O O . LYS A 1 85 ? 26.451 2.929 -12.257 1.00 70.38 85 LYS A O 1
ATOM 682 N N . LYS A 1 86 ? 25.728 1.431 -13.802 1.00 77.62 86 LYS A N 1
ATOM 683 C CA . LYS A 1 86 ? 26.612 1.874 -14.878 1.00 77.62 86 LYS A CA 1
ATOM 684 C C . LYS A 1 86 ? 26.338 3.340 -15.175 1.00 77.62 86 LYS A C 1
ATOM 686 O O . LYS A 1 86 ? 25.188 3.780 -15.238 1.00 77.62 86 LYS A O 1
ATOM 691 N N . THR A 1 87 ? 27.406 4.109 -15.253 1.00 81.06 87 THR A N 1
ATOM 692 C CA . THR A 1 87 ? 27.331 5.529 -15.564 1.00 81.06 87 THR A CA 1
ATOM 693 C C . THR A 1 87 ? 26.945 5.706 -17.028 1.00 81.06 87 THR A C 1
ATOM 695 O O . THR A 1 87 ? 27.200 4.840 -17.861 1.00 81.06 87 THR A O 1
ATOM 698 N N . ARG A 1 88 ? 26.361 6.859 -17.371 1.00 81.06 88 ARG A N 1
ATOM 699 C CA . ARG A 1 88 ? 25.999 7.181 -18.760 1.00 81.06 88 ARG A CA 1
ATOM 700 C C . ARG A 1 88 ? 27.178 7.023 -19.732 1.00 81.06 88 ARG A C 1
ATOM 702 O O . ARG A 1 88 ? 26.971 6.610 -20.861 1.00 81.06 88 ARG A O 1
ATOM 709 N N . ARG A 1 89 ? 28.404 7.327 -19.288 1.00 81.81 89 ARG A N 1
ATOM 710 C CA . ARG A 1 89 ? 29.624 7.177 -20.098 1.00 81.81 89 ARG A CA 1
ATOM 711 C C . ARG A 1 89 ? 29.963 5.718 -20.390 1.00 81.81 89 ARG A C 1
ATOM 713 O O . ARG A 1 89 ? 30.364 5.411 -21.500 1.00 81.81 89 ARG A O 1
ATOM 720 N N . GLU A 1 90 ? 29.786 4.838 -19.410 1.00 83.25 90 GLU A N 1
ATOM 721 C CA . GLU A 1 90 ? 30.055 3.407 -19.579 1.00 83.25 90 GLU A CA 1
ATOM 722 C C . GLU A 1 90 ? 29.046 2.762 -20.531 1.00 83.25 90 GLU A C 1
ATOM 724 O O . GLU A 1 90 ? 29.447 1.985 -21.383 1.00 83.25 90 GLU A O 1
ATOM 729 N N . ILE A 1 91 ? 27.767 3.147 -20.444 1.00 84.00 91 ILE A N 1
ATOM 730 C CA . ILE A 1 91 ? 26.727 2.676 -21.374 1.00 84.00 91 ILE A CA 1
ATOM 731 C C . ILE A 1 91 ? 27.069 3.092 -22.810 1.00 84.00 91 ILE A C 1
ATOM 733 O O . ILE A 1 91 ? 27.109 2.249 -23.695 1.00 84.00 91 ILE A O 1
ATOM 737 N N . LEU A 1 92 ? 27.405 4.371 -23.021 1.00 82.38 92 LEU A N 1
ATOM 738 C CA . LEU A 1 92 ? 27.780 4.886 -24.343 1.00 82.38 92 LEU A CA 1
ATOM 739 C C . LEU A 1 92 ? 29.036 4.212 -24.911 1.00 82.38 92 LEU A C 1
ATOM 741 O O . LEU A 1 92 ? 29.149 4.045 -26.121 1.00 82.38 92 LEU A O 1
ATOM 745 N N . SER A 1 93 ? 29.997 3.857 -24.053 1.00 80.00 93 SER A N 1
ATOM 746 C CA . SER A 1 93 ? 31.200 3.147 -24.489 1.00 80.00 93 SER A CA 1
ATOM 747 C C . SER A 1 93 ? 30.858 1.749 -24.988 1.00 80.00 93 SER A C 1
ATOM 749 O O . SER A 1 93 ? 31.378 1.341 -26.013 1.00 80.00 93 SER A O 1
ATOM 751 N N . GLU A 1 94 ? 29.971 1.034 -24.302 1.00 81.19 94 GLU A N 1
ATOM 752 C CA . GLU A 1 94 ? 29.555 -0.312 -24.706 1.00 81.19 94 GLU A CA 1
ATOM 753 C C . GLU A 1 94 ? 28.702 -0.296 -25.964 1.00 81.19 94 GLU A C 1
ATOM 755 O O . GLU A 1 94 ? 28.941 -1.099 -26.853 1.00 81.19 94 GLU A O 1
ATOM 760 N N . GLU A 1 95 ? 27.781 0.660 -26.095 1.00 85.06 95 GLU A N 1
ATOM 761 C CA . GLU A 1 95 ? 27.035 0.859 -27.342 1.00 85.06 95 GLU A CA 1
ATOM 762 C C . GLU A 1 95 ? 27.984 1.137 -28.514 1.00 85.06 95 GLU A C 1
ATOM 764 O O . GLU A 1 95 ? 27.786 0.628 -29.614 1.00 85.06 95 GLU A O 1
ATOM 769 N N . LYS A 1 96 ? 29.053 1.909 -28.282 1.00 85.81 96 LYS A N 1
ATOM 770 C CA . LYS A 1 96 ? 30.076 2.168 -29.297 1.00 85.81 96 LYS A CA 1
ATOM 771 C C . LYS A 1 96 ? 30.882 0.912 -29.640 1.00 85.81 96 LYS A C 1
ATOM 773 O O . LYS A 1 96 ? 31.130 0.685 -30.820 1.00 85.81 96 LYS A O 1
ATOM 778 N N . GLU A 1 97 ? 31.286 0.120 -28.649 1.00 82.94 97 GLU A N 1
ATOM 779 C CA . GLU A 1 97 ? 32.000 -1.147 -28.868 1.00 82.94 97 GLU A CA 1
ATOM 780 C C . GLU A 1 97 ? 31.119 -2.174 -29.594 1.00 82.94 97 GLU A C 1
ATOM 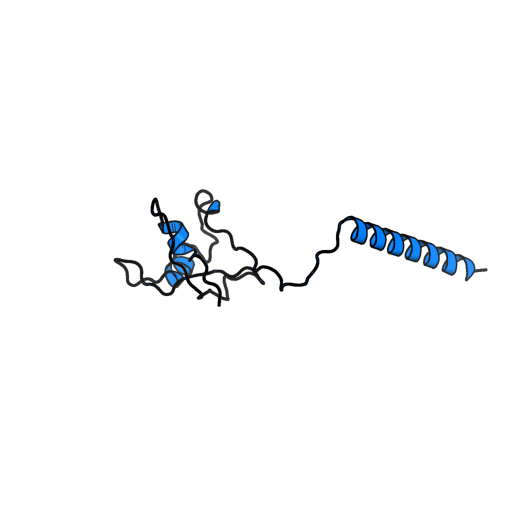782 O O . GLU A 1 97 ? 31.589 -2.814 -30.528 1.00 82.94 97 GLU A O 1
ATOM 787 N N . GLU A 1 98 ? 29.833 -2.271 -29.250 1.00 83.19 98 GLU A N 1
ATOM 788 C CA . GLU A 1 98 ? 28.839 -3.089 -29.960 1.00 83.19 98 GLU A CA 1
ATOM 789 C C . GLU A 1 98 ? 28.701 -2.648 -31.419 1.00 83.19 98 GLU A C 1
ATOM 791 O O . GLU A 1 98 ? 28.802 -3.464 -32.333 1.00 83.19 98 GLU A O 1
ATOM 796 N N . ILE A 1 99 ? 28.549 -1.342 -31.668 1.00 83.81 99 ILE A N 1
ATOM 797 C CA . ILE A 1 99 ? 28.492 -0.795 -33.029 1.00 83.81 99 ILE A CA 1
ATOM 798 C C . ILE A 1 99 ? 29.776 -1.133 -33.798 1.00 83.81 99 ILE A C 1
ATOM 800 O O . ILE A 1 99 ? 29.707 -1.609 -34.931 1.00 83.81 99 ILE A O 1
ATOM 804 N N . LEU A 1 100 ? 30.951 -0.930 -33.195 1.00 84.19 100 LEU A N 1
ATOM 805 C CA . LEU A 1 100 ? 32.240 -1.263 -33.809 1.00 84.19 100 LEU A CA 1
ATOM 806 C C . LEU A 1 100 ? 32.376 -2.765 -34.090 1.00 84.19 100 LEU A C 1
ATOM 808 O O . LEU A 1 100 ? 32.899 -3.145 -35.139 1.00 84.19 100 LEU A O 1
ATOM 812 N N . TRP A 1 101 ? 31.888 -3.618 -33.191 1.00 85.31 101 TRP A N 1
ATOM 813 C CA . TRP A 1 101 ? 31.884 -5.068 -33.357 1.00 85.31 101 TRP A CA 1
ATOM 814 C C . TRP A 1 101 ? 30.963 -5.511 -34.500 1.00 85.31 101 TRP A C 1
ATOM 816 O O . TRP A 1 101 ? 31.371 -6.318 -35.341 1.00 85.31 101 TRP A O 1
ATOM 826 N N . VAL A 1 102 ? 29.767 -4.922 -34.604 1.00 79.19 102 VAL A N 1
ATOM 827 C CA . VAL A 1 102 ? 28.837 -5.138 -35.724 1.00 79.19 102 VAL A CA 1
ATOM 828 C C . VAL A 1 102 ? 29.482 -4.715 -37.043 1.00 79.19 102 VAL A C 1
ATOM 830 O O . VAL A 1 102 ? 29.519 -5.507 -37.984 1.00 79.19 102 VAL A O 1
ATOM 833 N N . PHE A 1 103 ? 30.071 -3.517 -37.107 1.00 79.12 103 PHE A N 1
ATOM 834 C CA . PHE A 1 103 ? 30.782 -3.049 -38.301 1.00 79.12 103 PHE A CA 1
ATOM 835 C C . PHE A 1 103 ? 31.926 -3.987 -38.697 1.00 79.12 103 PHE A C 1
ATOM 837 O O . PHE A 1 103 ? 32.070 -4.331 -39.869 1.00 79.12 103 PHE A O 1
ATOM 844 N N . ARG A 1 104 ? 32.727 -4.448 -37.732 1.00 77.56 104 ARG A N 1
ATOM 845 C CA . ARG A 1 104 ? 33.845 -5.365 -37.990 1.00 77.56 104 ARG A CA 1
ATOM 846 C C . ARG A 1 104 ? 33.375 -6.731 -38.491 1.00 77.56 104 ARG A C 1
ATOM 848 O O . ARG A 1 104 ? 34.023 -7.306 -39.363 1.00 77.56 104 ARG A O 1
ATOM 855 N N . THR A 1 105 ? 32.257 -7.234 -37.976 1.00 75.75 105 THR A N 1
ATOM 856 C CA . THR A 1 105 ? 31.669 -8.519 -38.384 1.00 75.75 105 THR A CA 1
ATOM 857 C C . THR A 1 105 ? 31.104 -8.446 -39.802 1.00 75.75 105 THR A C 1
ATOM 859 O O . THR A 1 105 ? 31.390 -9.315 -40.622 1.00 75.75 105 THR A O 1
ATOM 862 N N . VAL A 1 106 ? 30.385 -7.368 -40.134 1.00 72.88 106 VAL A N 1
ATOM 863 C CA . VAL A 1 106 ? 29.865 -7.133 -41.492 1.00 72.88 106 VAL A CA 1
ATOM 864 C C . VAL A 1 106 ? 31.007 -6.994 -42.506 1.00 72.88 106 VAL A C 1
ATOM 866 O O . VAL A 1 106 ? 30.970 -7.634 -43.555 1.00 72.88 106 VAL A O 1
ATOM 869 N N . SER A 1 107 ? 32.064 -6.246 -42.175 1.00 68.31 107 SER A N 1
ATOM 870 C CA . SER A 1 107 ? 33.250 -6.114 -43.036 1.00 68.31 107 SER A CA 1
ATOM 871 C C . SER A 1 107 ? 34.046 -7.416 -43.184 1.00 68.31 107 SER A C 1
ATOM 873 O O . SER A 1 107 ? 34.645 -7.650 -44.229 1.00 68.31 107 SER A O 1
ATOM 875 N N . SER A 1 108 ? 34.047 -8.284 -42.167 1.00 61.03 108 SER A N 1
ATOM 876 C CA . SER A 1 108 ? 34.710 -9.596 -42.243 1.00 61.03 108 SER A CA 1
ATOM 877 C C . SER A 1 108 ? 33.924 -10.585 -43.113 1.00 61.03 108 SER A C 1
ATOM 879 O O . SER A 1 108 ? 34.532 -11.333 -43.871 1.00 61.03 108 SER A O 1
ATOM 881 N N . ASN A 1 109 ? 32.586 -10.542 -43.080 1.00 59.19 109 ASN A N 1
ATOM 882 C CA . ASN A 1 109 ? 31.735 -11.352 -43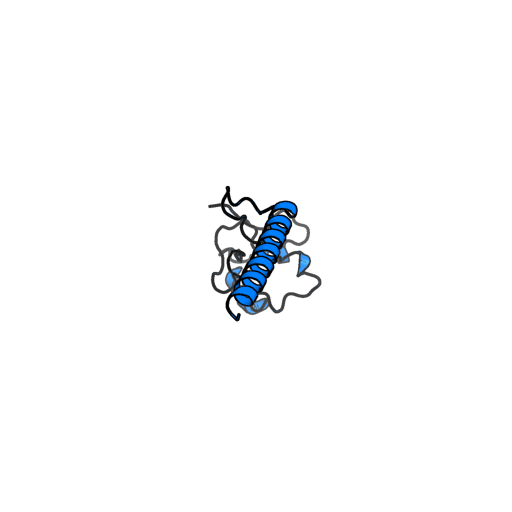.961 1.00 59.19 109 ASN A CA 1
ATOM 883 C C . ASN A 1 109 ? 31.775 -10.893 -45.428 1.00 59.19 109 ASN A C 1
ATOM 885 O O . ASN A 1 109 ? 31.615 -11.719 -46.321 1.00 59.19 109 ASN A O 1
ATOM 889 N N . ALA A 1 110 ? 32.026 -9.607 -45.697 1.00 57.44 110 ALA A N 1
ATOM 890 C CA . ALA A 1 110 ? 32.200 -9.097 -47.060 1.00 57.44 110 ALA A CA 1
ATOM 891 C C . ALA A 1 110 ? 33.479 -9.625 -47.748 1.00 57.44 110 ALA A C 1
ATOM 893 O O . ALA A 1 110 ? 33.505 -9.749 -48.967 1.00 57.44 110 ALA A O 1
ATOM 894 N N . ASN A 1 111 ? 34.509 -9.996 -46.977 1.00 53.75 111 ASN A N 1
ATOM 895 C CA . ASN A 1 111 ? 35.742 -10.617 -47.484 1.00 53.75 111 ASN A CA 1
ATOM 896 C C . ASN A 1 111 ? 35.653 -12.149 -47.639 1.00 53.75 111 ASN A C 1
ATOM 898 O O . ASN A 1 111 ? 36.612 -12.758 -48.101 1.00 53.75 111 ASN A O 1
ATOM 902 N N . ALA A 1 112 ? 34.537 -12.778 -47.254 1.00 51.66 112 ALA A N 1
ATOM 903 C CA . ALA A 1 112 ? 34.326 -14.225 -47.374 1.00 51.66 112 ALA A CA 1
ATOM 904 C C . ALA A 1 112 ? 33.541 -14.630 -48.643 1.00 51.66 112 ALA A C 1
ATOM 906 O O . ALA A 1 112 ? 33.193 -15.798 -48.794 1.00 51.66 112 ALA A O 1
ATOM 907 N N . PHE A 1 113 ? 33.245 -13.674 -49.537 1.00 46.62 113 PHE A N 1
ATOM 908 C CA . PHE A 1 113 ? 32.467 -13.871 -50.772 1.00 46.62 113 PHE A CA 1
ATOM 909 C C . PHE A 1 113 ? 33.247 -13.567 -52.072 1.00 46.62 113 PHE A C 1
ATOM 911 O O . PHE A 1 113 ? 32.624 -13.398 -53.121 1.00 46.62 113 PHE A O 1
ATOM 918 N N . CYS A 1 114 ? 34.585 -13.521 -52.015 1.00 42.25 114 CYS A N 1
ATOM 919 C CA . CYS A 1 114 ? 35.469 -13.503 -53.190 1.00 42.25 114 CYS A CA 1
ATOM 920 C C . CYS A 1 114 ? 36.219 -14.829 -53.324 1.00 42.25 114 CYS A C 1
ATOM 922 O O . CYS A 1 114 ? 36.726 -15.313 -52.287 1.00 42.25 114 CYS A O 1
#

Radius of gyration: 24.38 Å; chains: 1; bounding box: 50×31×69 Å

Sequence (114 aa):
RRQRSCKVCSLYRGEQKKSYQTTYYCEDCSQGDAKCFLCPKARRGTDTTCFQVWHDDFECGASISSHLGKRVVLRRARKAAGVRKKTRREILSEEKEEILWVFRTVSSNANAFC